Protein AF-A0A355B6I2-F1 (afdb_monomer)

Foldseek 3Di:
DVVVVDPVPDDCQPGPPVVVDPDDDDPPDPDPVVAPDPDDWDKDWDFDDDPPDPGHDTDIDTDHDD

Radius of gyration: 15.75 Å; Cα contacts (8 Å, |Δi|>4): 50; chains: 1; bounding box: 38×22×35 Å

Sequence (66 aa):
EFKAGKRESLMPCHHILGRQREYIQIEQIRGIGKIPRPHGFKLVCFPINIKDASGGWVRPVAIVED

Mean predicted aligned error: 5.18 Å

Structure (mmCIF, N/CA/C/O backbone):
data_AF-A0A355B6I2-F1
#
_entry.id   AF-A0A355B6I2-F1
#
loop_
_atom_site.group_PDB
_atom_site.id
_atom_site.type_symbol
_atom_site.label_atom_id
_atom_site.label_alt_id
_atom_site.label_comp_id
_atom_site.label_asym_id
_atom_site.label_entity_id
_atom_site.label_seq_id
_atom_site.pdbx_PDB_ins_code
_atom_site.Cartn_x
_atom_site.Cartn_y
_atom_site.Cartn_z
_atom_site.occupancy
_atom_site.B_iso_or_equiv
_atom_site.auth_seq_id
_atom_site.auth_comp_id
_atom_site.auth_asym_id
_atom_site.auth_atom_id
_atom_site.pdbx_PDB_model_num
ATOM 1 N N . GLU A 1 1 ? 18.141 10.924 -14.411 1.00 68.75 1 GLU A N 1
ATOM 2 C CA . GLU A 1 1 ? 18.916 10.472 -13.232 1.00 68.75 1 GLU A CA 1
ATOM 3 C C . GLU A 1 1 ? 18.653 9.013 -12.878 1.00 68.75 1 GLU A C 1
ATOM 5 O O . GLU A 1 1 ? 19.589 8.232 -12.956 1.00 68.75 1 GLU A O 1
ATOM 10 N N . PHE A 1 2 ? 17.398 8.613 -12.645 1.00 74.56 2 PHE A N 1
ATOM 11 C CA . PHE A 1 2 ? 17.012 7.203 -12.446 1.00 74.56 2 PHE A CA 1
ATOM 12 C C . PHE A 1 2 ? 17.482 6.260 -13.566 1.00 74.56 2 PHE A C 1
ATOM 14 O O . PHE A 1 2 ? 18.177 5.283 -13.310 1.00 74.56 2 PHE A O 1
ATOM 21 N N . LYS A 1 3 ? 17.208 6.604 -14.835 1.00 80.25 3 LYS A N 1
ATOM 22 C CA . LYS A 1 3 ? 17.663 5.823 -16.006 1.00 80.25 3 LYS A CA 1
ATOM 23 C C . LYS A 1 3 ? 19.192 5.729 -16.150 1.00 80.25 3 LYS A C 1
ATOM 25 O O . LYS A 1 3 ? 19.666 4.887 -16.897 1.00 80.25 3 LYS A O 1
ATOM 30 N N . ALA A 1 4 ? 19.947 6.584 -15.456 1.00 88.00 4 ALA A N 1
ATOM 31 C CA . ALA A 1 4 ? 21.409 6.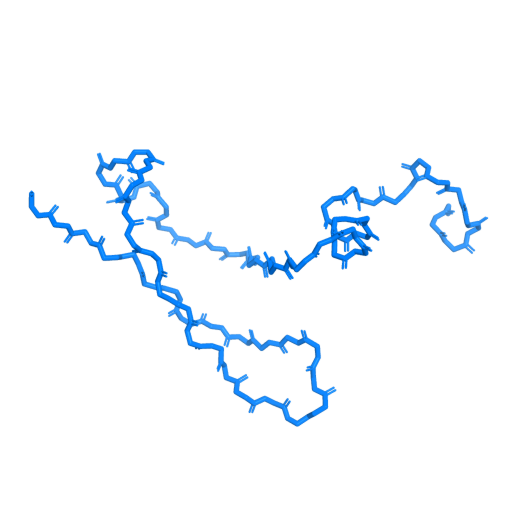554 -15.441 1.00 88.00 4 ALA A CA 1
ATOM 32 C C . ALA A 1 4 ? 21.973 5.670 -14.307 1.00 88.00 4 ALA A C 1
ATOM 34 O O . ALA A 1 4 ? 23.183 5.614 -14.133 1.00 88.00 4 ALA A O 1
ATOM 35 N N . GLY A 1 5 ? 21.117 5.007 -13.516 1.00 79.88 5 GLY A N 1
ATOM 36 C CA . GLY A 1 5 ? 21.533 4.057 -12.480 1.00 79.88 5 GLY A CA 1
ATOM 37 C C . GLY A 1 5 ? 22.042 4.686 -11.179 1.00 79.88 5 GLY A C 1
ATOM 38 O O . GLY A 1 5 ? 22.583 3.969 -10.339 1.00 79.88 5 GLY A O 1
ATOM 39 N N . LYS A 1 6 ? 21.868 6.001 -10.979 1.00 85.62 6 LYS A N 1
ATOM 40 C CA . LYS A 1 6 ? 22.264 6.677 -9.731 1.00 85.62 6 LYS A CA 1
ATOM 41 C C . LYS A 1 6 ? 21.444 6.144 -8.554 1.00 85.62 6 LYS A C 1
ATOM 43 O O . LYS A 1 6 ? 20.216 6.262 -8.548 1.00 85.62 6 LYS A O 1
ATOM 48 N N . ARG A 1 7 ? 22.104 5.569 -7.549 1.00 78.12 7 ARG A N 1
ATOM 49 C CA . ARG A 1 7 ? 21.447 4.837 -6.454 1.00 78.12 7 ARG A CA 1
ATOM 50 C C . ARG A 1 7 ? 20.590 5.744 -5.569 1.00 78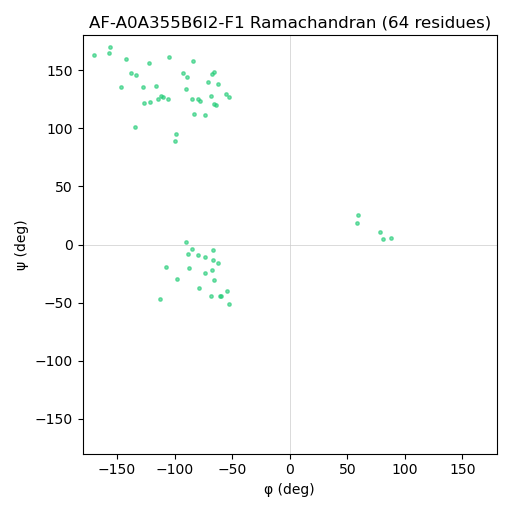.12 7 ARG A C 1
ATOM 52 O O . ARG A 1 7 ? 19.559 5.307 -5.074 1.00 78.12 7 ARG A O 1
ATOM 59 N N . GLU A 1 8 ? 20.976 7.007 -5.442 1.00 83.81 8 GLU A N 1
ATOM 60 C CA . GLU A 1 8 ? 20.299 8.043 -4.651 1.00 83.81 8 GLU A CA 1
ATOM 61 C C . GLU A 1 8 ? 18.937 8.418 -5.248 1.00 83.81 8 GLU A C 1
ATOM 63 O O . GLU A 1 8 ? 18.060 8.916 -4.551 1.00 83.81 8 GLU A O 1
ATOM 68 N N . SER A 1 9 ? 18.748 8.153 -6.543 1.00 84.75 9 SER A N 1
ATOM 69 C CA . SER A 1 9 ? 17.486 8.401 -7.241 1.00 84.75 9 SER A CA 1
ATOM 70 C C . SER A 1 9 ? 16.475 7.255 -7.108 1.00 84.75 9 SER A C 1
ATOM 72 O O . SER A 1 9 ? 15.346 7.370 -7.587 1.00 84.75 9 SER A O 1
ATOM 74 N N . LEU A 1 10 ? 16.853 6.143 -6.463 1.00 83.56 10 LEU A N 1
ATOM 75 C CA . LEU A 1 10 ? 15.945 5.037 -6.174 1.00 83.56 10 LEU A CA 1
ATOM 76 C C . LEU A 1 10 ? 15.086 5.372 -4.954 1.00 83.56 10 LEU A C 1
ATOM 78 O O . LEU A 1 10 ? 15.600 5.605 -3.864 1.00 83.56 10 LEU A O 1
ATOM 82 N N . MET A 1 11 ? 13.763 5.301 -5.104 1.00 83.69 11 MET A N 1
ATOM 83 C CA . MET A 1 11 ? 12.856 5.361 -3.952 1.00 8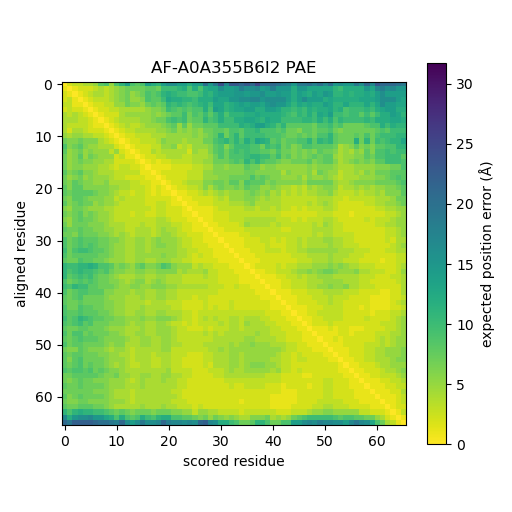3.69 11 MET A CA 1
ATOM 84 C C . MET A 1 11 ? 13.045 4.122 -3.059 1.00 83.69 11 MET A C 1
ATOM 86 O O . MET A 1 11 ? 12.806 3.011 -3.548 1.00 83.69 11 MET A O 1
ATOM 90 N N . PRO A 1 12 ? 13.408 4.273 -1.771 1.00 81.06 12 PRO A N 1
ATOM 91 C CA . PRO A 1 12 ? 13.722 3.138 -0.901 1.00 81.06 12 PRO A CA 1
ATOM 92 C C . PRO A 1 12 ? 12.565 2.143 -0.737 1.00 81.06 12 PRO A C 1
ATOM 94 O O . PRO A 1 12 ? 12.764 0.935 -0.867 1.00 81.06 12 PRO A O 1
ATOM 97 N N . CYS A 1 13 ? 11.341 2.638 -0.522 1.00 81.12 13 CYS A N 1
ATOM 98 C CA . CYS A 1 13 ? 10.166 1.778 -0.353 1.00 81.12 13 CYS A CA 1
ATOM 99 C C . CYS A 1 13 ? 9.789 1.043 -1.640 1.00 81.12 13 CYS A C 1
ATOM 101 O O . CYS A 1 13 ? 9.582 -0.164 -1.617 1.00 81.12 13 CYS A O 1
ATOM 103 N N . HIS A 1 14 ? 9.792 1.749 -2.769 1.00 80.19 14 HIS A N 1
ATOM 104 C CA . HIS A 1 14 ? 9.303 1.195 -4.029 1.00 80.19 14 HIS A CA 1
ATOM 105 C C . HIS A 1 14 ? 10.320 0.260 -4.710 1.00 80.19 14 HIS A C 1
ATOM 107 O O . HIS A 1 14 ? 9.940 -0.752 -5.288 1.00 80.19 14 HIS A O 1
ATOM 113 N N . HIS A 1 15 ? 11.622 0.572 -4.640 1.00 83.25 15 HIS A N 1
ATOM 114 C CA . HIS A 1 15 ? 12.651 -0.127 -5.427 1.00 83.25 15 HIS A CA 1
ATOM 115 C C . HIS A 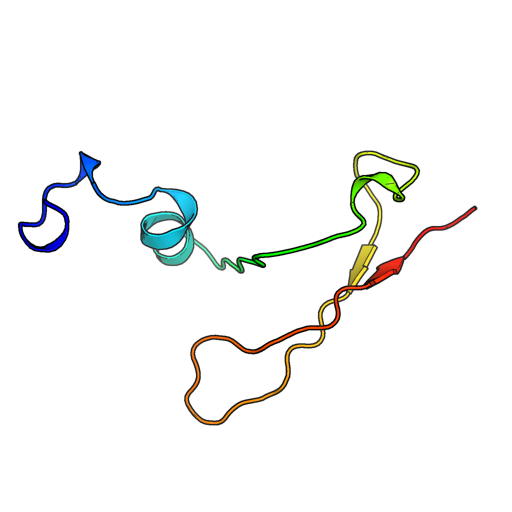1 15 ? 13.551 -1.058 -4.614 1.00 83.25 15 HIS A C 1
ATOM 117 O O . HIS A 1 15 ? 14.232 -1.901 -5.198 1.00 83.25 15 HIS A O 1
ATOM 123 N N . ILE A 1 16 ? 13.630 -0.881 -3.292 1.00 83.81 16 ILE A N 1
ATOM 124 C CA . ILE A 1 16 ? 14.615 -1.587 -2.459 1.00 83.81 16 ILE A CA 1
ATOM 125 C C . ILE A 1 16 ? 13.927 -2.579 -1.526 1.00 83.81 16 ILE A C 1
ATOM 127 O O . ILE A 1 16 ? 14.343 -3.733 -1.462 1.00 83.81 16 ILE A O 1
ATOM 131 N N . LEU A 1 17 ? 12.860 -2.165 -0.843 1.00 87.56 17 LEU A N 1
ATOM 132 C CA . LEU A 1 17 ? 12.205 -2.984 0.181 1.00 87.56 17 LEU A CA 1
ATOM 133 C C . LEU A 1 17 ? 11.667 -4.317 -0.363 1.00 87.56 17 LEU A C 1
ATOM 135 O O . LEU A 1 17 ? 11.951 -5.356 0.229 1.00 87.56 17 LEU A O 1
ATOM 139 N N . GLY A 1 18 ? 11.011 -4.309 -1.528 1.00 84.62 18 GLY A N 1
ATOM 140 C CA . GLY A 1 18 ? 10.531 -5.536 -2.183 1.00 84.62 18 GLY A CA 1
ATOM 141 C C . GLY A 1 18 ? 11.628 -6.483 -2.685 1.00 84.62 18 GLY A C 1
ATOM 142 O O . GLY A 1 18 ? 11.348 -7.635 -2.988 1.00 84.62 18 GLY A O 1
ATOM 143 N N . ARG A 1 19 ? 12.889 -6.031 -2.751 1.00 85.56 19 ARG A N 1
ATOM 144 C CA . ARG A 1 19 ? 14.045 -6.891 -3.070 1.00 85.56 19 ARG A CA 1
ATOM 145 C C . ARG A 1 19 ? 14.634 -7.568 -1.834 1.00 85.56 19 ARG A C 1
ATOM 147 O O . ARG A 1 19 ? 15.390 -8.521 -1.975 1.00 85.56 19 ARG A O 1
ATOM 154 N N . GLN A 1 20 ? 14.363 -7.025 -0.649 1.00 87.94 20 GLN A N 1
ATOM 155 C CA . GLN A 1 20 ? 14.915 -7.508 0.617 1.00 87.94 20 GLN A CA 1
ATOM 156 C C . GLN A 1 20 ? 13.941 -8.425 1.358 1.00 87.94 20 GLN A C 1
ATOM 158 O O . GLN A 1 20 ? 14.381 -9.297 2.102 1.00 87.94 20 GLN A O 1
ATOM 163 N N . ARG A 1 21 ? 12.632 -8.215 1.186 1.00 88.81 21 ARG A N 1
ATOM 164 C CA . ARG A 1 21 ? 11.571 -8.994 1.832 1.00 88.81 21 ARG A CA 1
ATOM 165 C C . ARG A 1 21 ? 10.268 -8.907 1.049 1.00 88.81 21 ARG A C 1
ATOM 167 O O . ARG A 1 21 ? 10.097 -8.001 0.235 1.00 88.81 21 ARG A O 1
ATOM 174 N N . GLU A 1 22 ? 9.339 -9.805 1.363 1.00 87.88 22 GLU A N 1
ATOM 175 C CA . GLU A 1 22 ? 7.956 -9.688 0.906 1.00 87.88 22 GLU A CA 1
ATOM 176 C C . GLU A 1 22 ? 7.401 -8.308 1.269 1.00 87.88 22 GLU A C 1
ATOM 178 O O . GLU A 1 22 ? 7.505 -7.839 2.408 1.00 87.88 22 GLU A O 1
ATOM 183 N N . TYR A 1 23 ? 6.871 -7.625 0.261 1.00 89.31 23 TYR A N 1
ATOM 184 C CA . TYR A 1 23 ? 6.453 -6.242 0.371 1.00 89.31 23 TYR A CA 1
ATOM 185 C C . TYR A 1 23 ? 5.247 -5.989 -0.518 1.00 89.31 23 TYR A C 1
ATOM 187 O O . TYR A 1 23 ? 5.218 -6.386 -1.681 1.00 89.31 23 TYR A O 1
ATOM 195 N N . ILE A 1 24 ? 4.271 -5.283 0.042 1.00 89.00 24 ILE A N 1
ATOM 196 C CA . ILE A 1 24 ? 3.099 -4.790 -0.669 1.00 89.00 24 ILE A CA 1
ATOM 197 C C . ILE A 1 24 ? 3.003 -3.295 -0.382 1.00 89.00 24 ILE A C 1
ATOM 199 O O . ILE A 1 24 ? 3.140 -2.861 0.765 1.00 89.00 24 ILE A O 1
ATOM 203 N N . GLN A 1 25 ? 2.744 -2.517 -1.428 1.00 90.38 25 GLN A N 1
ATOM 204 C CA . GLN A 1 25 ? 2.467 -1.090 -1.347 1.00 90.38 25 GLN A CA 1
ATOM 205 C C . GLN A 1 25 ? 1.041 -0.836 -1.818 1.00 90.38 25 GLN A C 1
ATOM 207 O O . GLN A 1 25 ? 0.598 -1.393 -2.820 1.00 90.38 25 GLN A O 1
ATOM 212 N N . ILE A 1 26 ? 0.323 0.013 -1.091 1.00 92.19 26 ILE A N 1
ATOM 213 C CA . ILE A 1 26 ? -1.005 0.474 -1.483 1.00 92.19 26 ILE A CA 1
ATOM 214 C C . ILE A 1 26 ? -0.932 1.990 -1.576 1.00 92.19 26 ILE A C 1
ATOM 216 O O . ILE A 1 26 ? -0.577 2.669 -0.612 1.00 92.19 26 ILE A O 1
ATOM 220 N N . GLU A 1 27 ? -1.262 2.512 -2.747 1.00 91.50 27 GLU A N 1
ATOM 221 C CA . GLU A 1 27 ? -1.211 3.939 -3.039 1.00 91.50 27 GLU A CA 1
ATOM 222 C C . GLU A 1 27 ? -2.616 4.536 -3.053 1.00 91.50 27 GLU A C 1
ATOM 224 O O . GLU A 1 27 ? -3.611 3.819 -3.163 1.00 91.50 27 GLU A O 1
ATOM 229 N N . GLN A 1 28 ? -2.705 5.862 -2.924 1.00 92.38 28 GLN A N 1
ATOM 230 C CA . GLN A 1 28 ? -3.971 6.601 -3.009 1.00 92.38 28 GLN A CA 1
ATOM 231 C C . GLN A 1 28 ? -5.033 6.178 -1.967 1.00 92.38 28 GLN A C 1
ATOM 233 O O . GLN A 1 28 ? -6.232 6.371 -2.180 1.00 92.38 28 GLN A O 1
ATOM 238 N N . ILE A 1 29 ? -4.620 5.631 -0.814 1.00 93.25 29 ILE A N 1
ATOM 239 C CA . ILE A 1 29 ? -5.546 5.295 0.278 1.00 93.25 29 ILE A CA 1
ATOM 240 C C . ILE A 1 29 ? -6.227 6.564 0.800 1.00 93.25 29 ILE A C 1
ATOM 242 O O . ILE A 1 29 ? -5.593 7.589 1.056 1.00 93.25 29 ILE A O 1
ATOM 246 N N . ARG A 1 30 ? -7.532 6.460 1.062 1.00 92.75 30 ARG A N 1
ATOM 247 C CA . ARG A 1 30 ? -8.323 7.492 1.737 1.00 92.75 30 ARG A CA 1
ATOM 248 C C . ARG A 1 30 ? -8.983 6.936 2.997 1.00 92.75 30 ARG A C 1
ATOM 250 O O . ARG A 1 30 ? -9.223 5.742 3.109 1.00 92.75 30 ARG A O 1
ATOM 257 N N . GLY A 1 31 ? -9.312 7.823 3.938 1.00 92.25 31 GLY A N 1
ATOM 258 C CA . GLY A 1 31 ? -10.097 7.472 5.127 1.00 92.25 31 GLY A CA 1
ATOM 259 C C . GLY A 1 31 ? -9.284 6.979 6.324 1.00 92.25 31 GLY A C 1
ATOM 260 O O . GLY A 1 31 ? -9.890 6.636 7.329 1.00 92.25 31 GLY A O 1
ATOM 261 N N . ILE A 1 32 ? -7.947 7.012 6.258 1.00 92.38 32 ILE A N 1
ATOM 262 C CA . ILE A 1 32 ? -7.053 6.591 7.357 1.00 92.38 32 ILE A CA 1
ATOM 263 C C . ILE A 1 32 ? -7.382 7.326 8.665 1.00 92.38 32 ILE A C 1
ATOM 265 O O . ILE A 1 32 ? -7.442 6.706 9.718 1.00 92.38 32 ILE A O 1
ATOM 269 N N . GLY A 1 33 ? -7.691 8.626 8.597 1.00 93.62 33 GLY A N 1
ATOM 270 C CA . GLY A 1 33 ? -8.052 9.425 9.776 1.00 93.62 33 GLY A CA 1
ATOM 271 C C . GLY A 1 33 ? -9.377 9.044 10.452 1.00 93.62 33 GLY A C 1
ATOM 272 O O . GLY A 1 33 ? -9.703 9.619 11.479 1.00 93.62 33 GLY A O 1
ATOM 273 N N . LYS A 1 34 ? -10.155 8.109 9.888 1.00 93.75 34 LYS A N 1
ATOM 274 C CA . LYS A 1 34 ? -11.367 7.570 10.527 1.00 93.75 34 LYS A CA 1
ATOM 275 C C . LYS A 1 34 ? -11.080 6.362 11.422 1.00 93.75 34 LYS A C 1
ATOM 277 O O . LYS A 1 34 ? -11.989 5.885 12.090 1.00 93.75 34 LYS A O 1
ATOM 282 N N . ILE A 1 35 ? -9.858 5.833 11.396 1.00 94.44 35 ILE A N 1
ATOM 283 C CA . ILE A 1 35 ? -9.469 4.689 12.218 1.00 94.44 35 ILE A CA 1
ATOM 284 C C . ILE A 1 35 ? -9.225 5.211 13.645 1.00 94.44 35 ILE A C 1
ATOM 286 O O . ILE A 1 35 ? -8.396 6.104 13.817 1.00 94.44 35 ILE A O 1
ATOM 290 N N . PRO A 1 36 ? -9.911 4.680 14.674 1.00 94.25 36 PRO A N 1
ATOM 291 C CA . PRO A 1 36 ? -9.884 5.245 16.026 1.00 94.25 36 PRO A CA 1
ATOM 292 C C . PRO A 1 36 ? -8.569 4.990 16.779 1.00 94.25 36 PRO A C 1
ATOM 294 O O . PRO A 1 36 ? -8.345 5.559 17.842 1.00 94.25 36 PRO A O 1
ATOM 297 N N . ARG A 1 37 ? -7.697 4.122 16.251 1.00 93.00 37 ARG A N 1
ATOM 298 C CA . ARG A 1 37 ? -6.435 3.715 16.879 1.00 93.00 37 ARG A CA 1
ATOM 299 C C . ARG A 1 37 ? -5.270 3.759 15.882 1.00 93.00 37 ARG A C 1
ATOM 301 O O . ARG A 1 37 ? -5.474 3.440 14.711 1.00 93.00 37 ARG A O 1
ATOM 308 N N . PRO A 1 38 ? -4.046 4.099 16.325 1.00 93.00 38 PRO A N 1
ATOM 309 C CA . PRO A 1 38 ? -2.890 4.242 15.435 1.00 93.00 38 PRO A CA 1
ATOM 310 C C . PRO A 1 38 ? -2.335 2.904 14.922 1.00 93.00 38 PRO A C 1
ATOM 312 O O . PRO A 1 38 ? -1.701 2.864 13.871 1.00 93.00 38 PRO A O 1
ATOM 315 N N . HIS A 1 39 ? -2.552 1.806 15.652 1.00 93.69 39 HIS A N 1
ATOM 316 C CA . HIS A 1 39 ? -2.042 0.473 15.321 1.00 93.69 39 HIS A CA 1
ATOM 317 C C . HIS A 1 39 ? -2.895 -0.632 15.966 1.00 93.69 39 HIS A C 1
ATOM 319 O O . HIS A 1 39 ? -3.747 -0.363 16.813 1.00 93.69 39 HIS A O 1
ATOM 325 N N . GLY A 1 40 ? -2.658 -1.887 15.573 1.00 93.06 40 GLY A N 1
ATOM 326 C CA . GLY A 1 40 ? -3.330 -3.065 16.141 1.00 93.06 40 GLY A CA 1
ATOM 327 C C . GLY A 1 40 ? -4.728 -3.354 15.583 1.00 93.06 40 GLY A C 1
ATOM 328 O O . GLY A 1 40 ? -5.386 -4.273 16.056 1.00 93.06 40 GLY A O 1
ATOM 329 N N . PHE A 1 41 ? -5.191 -2.597 14.585 1.00 94.00 41 PHE A N 1
ATOM 330 C CA . PHE A 1 41 ? -6.386 -2.938 13.810 1.00 94.00 41 PHE A CA 1
ATOM 331 C C . PHE A 1 41 ? -6.032 -3.920 12.685 1.00 94.00 41 PHE A C 1
ATOM 333 O O . PHE A 1 41 ? -4.882 -3.990 12.242 1.00 94.00 41 PHE A O 1
ATOM 340 N N . LYS A 1 42 ? -7.024 -4.663 12.189 1.00 94.81 42 LYS A N 1
ATOM 341 C CA . LYS A 1 42 ? -6.841 -5.532 11.019 1.00 94.81 42 LYS A CA 1
ATOM 342 C C . LYS A 1 42 ? -7.156 -4.753 9.746 1.00 94.81 42 LYS A C 1
ATOM 344 O O . LYS A 1 42 ? -8.183 -4.083 9.665 1.00 94.81 42 LYS A O 1
ATOM 349 N N . LEU A 1 43 ? -6.289 -4.868 8.745 1.00 93.19 43 LEU A N 1
ATOM 350 C CA . LEU A 1 43 ? -6.512 -4.340 7.401 1.00 93.19 43 LEU A CA 1
ATOM 351 C C . LEU A 1 43 ? -6.731 -5.510 6.446 1.00 93.19 43 LEU A C 1
ATOM 353 O O . LEU A 1 43 ? -5.910 -6.422 6.384 1.00 93.19 43 LEU A O 1
ATOM 357 N N . VAL A 1 44 ? -7.828 -5.472 5.698 1.00 95.12 44 VAL A N 1
ATOM 358 C CA . VAL A 1 44 ? -8.164 -6.484 4.700 1.00 95.12 44 VAL A CA 1
ATOM 359 C C . VAL A 1 44 ? -8.071 -5.873 3.310 1.00 95.12 44 VAL A C 1
ATOM 361 O O . VAL A 1 44 ? -8.678 -4.838 3.028 1.00 95.12 44 VAL A O 1
ATOM 364 N N . CYS A 1 45 ? -7.313 -6.536 2.440 1.00 93.75 45 CYS A N 1
ATOM 365 C CA . CYS A 1 45 ? -7.025 -6.093 1.084 1.00 93.75 45 CYS A CA 1
ATOM 366 C C . CYS A 1 45 ? -7.205 -7.276 0.129 1.00 93.75 45 CYS A C 1
ATOM 368 O O . CYS A 1 45 ? -6.322 -8.121 0.030 1.00 93.75 45 CYS A O 1
ATOM 370 N N . PHE A 1 46 ? -8.337 -7.336 -0.573 1.00 91.25 46 PHE A N 1
ATOM 371 C CA . PHE A 1 46 ? -8.574 -8.317 -1.634 1.00 91.25 46 PHE A CA 1
ATOM 372 C C . PHE A 1 46 ? -8.308 -7.661 -2.998 1.00 91.25 46 PHE A C 1
ATOM 374 O O . PHE A 1 46 ? -9.185 -6.949 -3.498 1.00 91.25 46 PHE A O 1
ATOM 381 N N . PRO A 1 47 ? -7.100 -7.800 -3.576 1.00 93.31 47 PRO A N 1
ATOM 382 C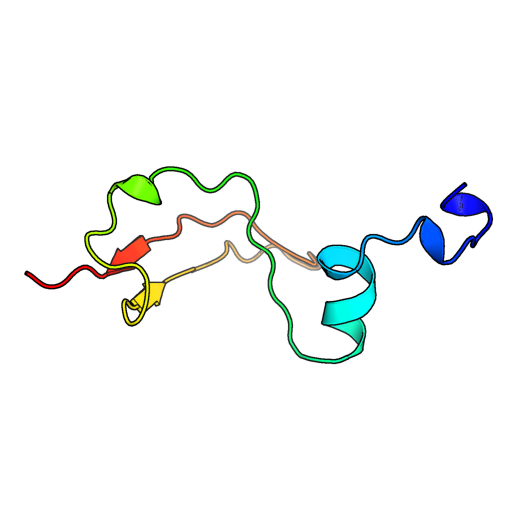 CA . PRO A 1 47 ? -6.812 -7.229 -4.884 1.00 93.31 47 PRO A CA 1
ATOM 383 C C . PRO A 1 47 ? -7.618 -7.953 -5.961 1.00 93.31 47 PRO A C 1
ATOM 385 O O . PRO A 1 47 ? -7.853 -9.161 -5.879 1.00 93.31 47 PRO A O 1
ATOM 388 N N . ILE A 1 48 ? -8.013 -7.224 -7.002 1.00 95.50 48 ILE A N 1
ATOM 389 C CA . ILE A 1 48 ? -8.552 -7.869 -8.197 1.00 95.50 48 ILE A CA 1
ATOM 390 C C . ILE A 1 48 ? -7.434 -8.632 -8.901 1.00 95.50 48 ILE A C 1
ATOM 392 O O . ILE A 1 48 ? -6.364 -8.086 -9.170 1.00 95.50 48 ILE A O 1
ATOM 396 N N . ASN A 1 49 ? -7.698 -9.910 -9.177 1.00 93.94 49 ASN A N 1
ATOM 397 C CA . ASN A 1 49 ? -6.765 -10.780 -9.873 1.00 93.94 49 ASN A CA 1
ATOM 398 C C . ASN A 1 49 ? -6.729 -10.407 -11.358 1.00 93.94 49 ASN A C 1
ATOM 400 O O . ASN A 1 49 ? -7.708 -10.600 -12.080 1.00 93.94 49 ASN A O 1
ATOM 404 N N . ILE A 1 50 ? -5.600 -9.862 -11.797 1.00 95.69 50 ILE A N 1
ATOM 405 C CA . ILE A 1 50 ? -5.350 -9.485 -13.184 1.00 95.69 50 ILE A CA 1
ATOM 406 C C . ILE A 1 50 ? -4.236 -10.392 -13.696 1.00 95.69 50 ILE A C 1
ATOM 408 O O . ILE A 1 50 ? -3.165 -10.473 -13.095 1.00 95.69 50 ILE A O 1
ATOM 412 N N . LYS A 1 51 ? -4.499 -11.084 -14.809 1.00 97.06 51 LYS A N 1
ATOM 413 C CA . LYS A 1 51 ? -3.544 -12.013 -15.418 1.00 97.06 51 LYS A CA 1
ATOM 414 C C . LYS A 1 51 ? -2.217 -11.298 -15.709 1.00 97.06 51 LYS A C 1
ATOM 416 O O . LYS A 1 51 ? -2.219 -10.240 -16.333 1.00 97.06 51 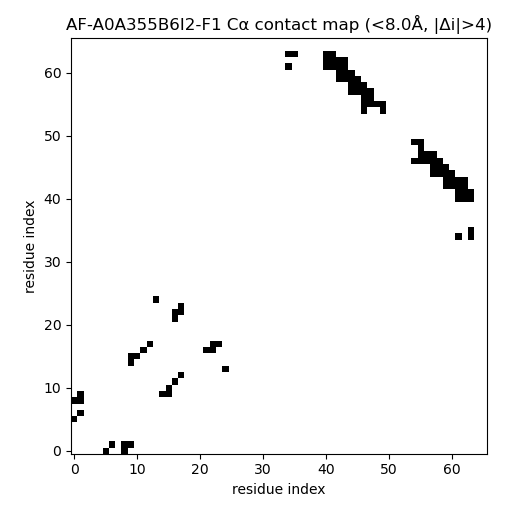LYS A O 1
ATOM 421 N N . ASP A 1 52 ? -1.117 -11.905 -15.262 1.00 95.62 52 ASP A N 1
ATOM 422 C CA . ASP A 1 52 ? 0.268 -11.448 -15.454 1.00 95.62 52 ASP A CA 1
ATOM 423 C C . ASP A 1 52 ? 0.572 -10.035 -14.905 1.00 95.62 52 ASP A C 1
ATOM 425 O O . ASP A 1 52 ? 1.575 -9.421 -15.272 1.00 95.62 52 ASP A O 1
ATOM 429 N N . ALA A 1 53 ? -0.266 -9.507 -14.004 1.00 93.62 53 ALA A N 1
ATOM 430 C CA . ALA A 1 53 ? -0.042 -8.207 -13.380 1.00 93.62 53 ALA A CA 1
ATOM 431 C C . ALA A 1 53 ? 0.798 -8.315 -12.100 1.00 93.62 53 ALA A C 1
ATOM 433 O O . ALA A 1 53 ? 0.638 -9.233 -11.298 1.00 93.62 53 ALA A O 1
ATOM 434 N N . SER A 1 54 ? 1.645 -7.313 -11.862 1.00 87.94 54 SER A N 1
ATOM 435 C CA . SER A 1 54 ? 2.409 -7.166 -10.614 1.00 87.94 54 SER A CA 1
ATOM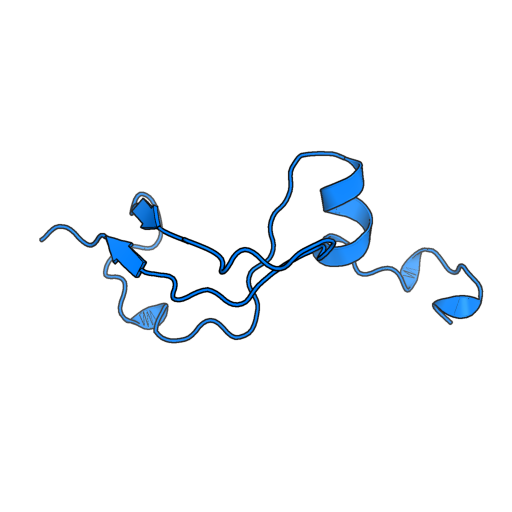 436 C C . SER A 1 54 ? 1.594 -6.567 -9.460 1.00 87.94 54 SER A C 1
ATOM 438 O O . SER A 1 54 ? 2.06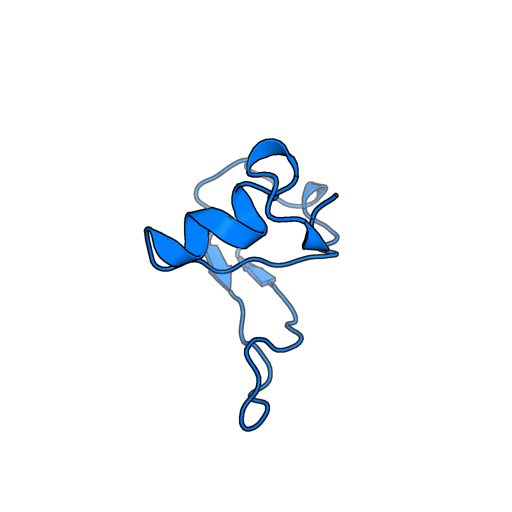1 -6.531 -8.324 1.00 87.94 54 SER A O 1
ATOM 440 N N . GLY A 1 55 ? 0.385 -6.082 -9.741 1.00 92.06 55 GLY A N 1
ATOM 441 C CA . GLY A 1 55 ? -0.516 -5.475 -8.771 1.00 92.06 55 GLY A CA 1
ATOM 442 C C . GLY A 1 55 ? -1.903 -5.253 -9.367 1.00 92.06 55 GLY A C 1
ATOM 443 O O . GLY A 1 55 ? -2.086 -5.274 -10.583 1.00 92.06 55 GLY A O 1
ATOM 444 N N . GLY A 1 56 ? -2.887 -5.037 -8.500 1.00 93.56 56 GLY A N 1
ATOM 445 C CA . GLY A 1 56 ? -4.274 -4.801 -8.886 1.00 93.56 56 GLY A CA 1
ATOM 446 C C . GLY A 1 56 ? -4.919 -3.757 -7.988 1.00 93.56 56 GLY A C 1
ATOM 447 O O . GLY A 1 56 ? -4.451 -3.493 -6.877 1.00 93.56 56 GLY A O 1
ATOM 448 N N . TRP A 1 57 ? -6.008 -3.155 -8.463 1.00 94.75 57 TRP A N 1
ATOM 449 C CA . TRP A 1 57 ? -6.797 -2.276 -7.611 1.00 94.75 57 TRP A CA 1
ATOM 450 C C . TRP A 1 57 ? -7.434 -3.077 -6.475 1.00 94.75 57 TRP A C 1
ATOM 452 O O . TRP A 1 57 ? -7.779 -4.255 -6.611 1.00 94.75 57 TRP A O 1
ATOM 462 N N . VAL A 1 58 ? -7.605 -2.412 -5.341 1.00 95.00 58 VAL A N 1
ATOM 463 C CA . VAL A 1 58 ? -8.169 -3.004 -4.134 1.00 95.00 58 VAL A CA 1
ATOM 464 C C . VAL A 1 58 ? -9.141 -2.026 -3.498 1.00 95.00 58 VAL A C 1
ATOM 466 O O . VAL A 1 58 ? -8.962 -0.809 -3.562 1.00 95.00 58 VAL A O 1
ATOM 469 N N . ARG A 1 59 ? -10.178 -2.566 -2.859 1.00 94.38 59 ARG A N 1
ATOM 470 C CA . ARG A 1 59 ? -11.019 -1.828 -1.920 1.00 94.38 59 ARG A CA 1
ATOM 471 C C . ARG A 1 59 ? -10.562 -2.186 -0.499 1.00 94.38 59 ARG A C 1
ATOM 473 O O . ARG A 1 59 ? -11.061 -3.168 0.043 1.00 94.38 59 ARG A O 1
ATOM 480 N N . PRO A 1 60 ? -9.593 -1.459 0.087 1.00 94.56 60 PRO A N 1
ATOM 481 C CA . PRO A 1 60 ? -9.078 -1.799 1.406 1.00 94.56 60 PRO A CA 1
ATOM 482 C C . PRO A 1 60 ? -10.130 -1.499 2.479 1.00 94.56 60 PRO A C 1
ATOM 484 O O . PRO A 1 60 ? -10.813 -0.473 2.419 1.00 94.56 60 PRO A O 1
ATOM 487 N N . VAL A 1 61 ? -10.244 -2.386 3.466 1.00 94.81 61 VAL A N 1
ATOM 488 C CA . VAL A 1 61 ? -11.170 -2.254 4.598 1.00 94.81 61 VAL A CA 1
ATOM 489 C C . VAL A 1 61 ? -10.389 -2.391 5.897 1.00 94.81 61 VAL A C 1
ATOM 491 O O . VAL A 1 61 ? -9.742 -3.410 6.131 1.00 94.81 61 VAL A O 1
ATOM 49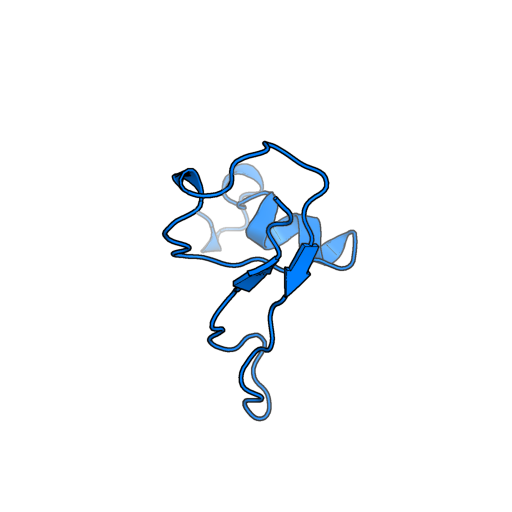4 N N . ALA A 1 62 ? -10.451 -1.370 6.750 1.00 95.12 62 ALA A N 1
ATOM 495 C CA . ALA A 1 62 ? -9.995 -1.480 8.131 1.00 95.12 62 ALA A CA 1
ATOM 496 C C . ALA A 1 62 ? -11.131 -2.067 8.980 1.00 95.12 62 ALA A C 1
ATOM 498 O O . ALA A 1 62 ? -12.236 -1.527 8.983 1.00 95.12 62 ALA A O 1
ATOM 499 N N . ILE A 1 63 ? -10.862 -3.163 9.687 1.00 95.25 63 ILE A N 1
ATOM 500 C CA . ILE A 1 63 ? -11.777 -3.725 10.681 1.00 95.25 63 ILE A CA 1
ATOM 501 C C . ILE A 1 63 ? -11.551 -2.952 11.976 1.00 95.25 63 ILE A C 1
ATOM 503 O O . ILE A 1 63 ? -10.475 -3.031 12.575 1.00 95.25 63 ILE A O 1
ATOM 507 N N . VAL A 1 64 ? -12.561 -2.182 12.366 1.00 90.81 64 VAL A N 1
ATOM 508 C CA . VAL A 1 64 ? -12.593 -1.433 13.620 1.00 90.81 64 VAL A CA 1
ATOM 509 C C . VAL A 1 64 ? -13.552 -2.140 14.569 1.00 90.81 64 VAL A C 1
ATOM 511 O O . VAL A 1 64 ? -14.684 -2.438 14.201 1.00 90.81 64 VAL A O 1
ATOM 514 N N . GLU A 1 65 ? -13.051 -2.470 15.751 1.00 85.44 65 GLU A N 1
ATOM 515 C CA . GLU A 1 65 ? -13.859 -2.916 16.887 1.00 85.44 65 GLU A CA 1
ATOM 516 C C . GLU A 1 65 ? -14.188 -1.680 17.730 1.00 85.44 65 GLU A C 1
ATOM 518 O O . GLU A 1 65 ? -13.370 -0.745 17.760 1.00 85.44 65 GLU A O 1
ATOM 523 N N . ASP A 1 66 ? -15.362 -1.690 18.364 1.00 73.31 66 ASP A N 1
ATOM 524 C CA . ASP A 1 66 ? -15.818 -0.630 19.275 1.00 73.31 66 ASP A CA 1
ATOM 525 C C . ASP A 1 66 ? -14.826 -0.384 20.429 1.00 73.31 66 ASP A C 1
ATOM 527 O O . ASP A 1 66 ? -14.178 -1.352 20.901 1.00 73.31 66 ASP A O 1
#

Solvent-accessible surface area (backbone atoms only — not comparable to full-atom values): 4709 Å² total; per-residue (Å²): 100,56,93,74,68,46,71,88,62,52,52,58,72,80,68,45,44,57,78,76,41,95,68,87,86,83,76,90,80,76,69,70,91,72,52,96,60,99,67,92,64,52,76,47,71,65,56,52,90,51,90,95,51,97,70,52,68,59,74,71,44,74,55,78,80,135

Secondary structure (DSSP, 8-state):
-GGGT-GGGS-IIIIIIHHHS------S---GGG-SSSSS-EEE--B---TT-S---B--EEE---

pLDDT: mean 89.41, std 6.14, range [68.75, 97.06]